Protein AF-A0A382HVD8-F1 (afdb_monomer)

InterPro domains:
  IPR002504 NAD kinase [PF01513] (36-83)
  IPR016064 NAD kinase/diacylglycerol kinase-like domain superfamily [SSF111331] (10-83)
  IPR017438 Inorganic polyphosphate/ATP-NAD kinase, N-terminal [G3DSA:3.40.50.10330] (1-84)

Foldseek 3Di:
DEDPPDPVLVVLLVVVCVVCVVVPDDDDDQPALVVQPPDQEAEFEAAPVSQVVVVVSVVPPPHYYAAEHPDPDHPPHDHYSVRD

Solvent-accessible surface area (backbone atoms only — not comparable to full-atom values): 5018 Å² total; per-residue (Å²): 57,69,49,87,92,36,68,69,49,52,55,49,49,52,54,52,43,53,51,43,41,75,75,69,45,92,72,79,84,54,85,49,54,83,64,48,68,95,49,83,62,43,59,17,38,26,50,46,72,31,42,54,50,45,55,59,33,37,72,83,55,96,49,52,75,48,27,32,28,79,70,80,91,46,95,67,36,79,40,51,74,90,78,114

pLDDT: mean 82.86, std 12.91, range [52.81, 96.0]

Mean predicted aligned error: 6.37 Å

Organism: NCBI:txid408172

Nearest PDB structures (foldseek):
  1u0t-assembly1_B-2  TM=8.541E-01  e=1.411E-04  Mycobacterium tuberculosis
  4hao-assembly2_B  TM=8.423E-01  e=8.956E-04  Yersinia pestis CO92
  7qvs-assembly1_B-2  TM=8.664E-01  e=2.334E-03  Pseudomonas aeruginosa
  2an1-assembly3_C  TM=7.644E-01  e=3.287E-03  Salmonella enterica subsp. enterica serovar Typhimurium str. LT2
  2an1-assembly3_A  TM=8.366E-01  e=7.472E-03  Salmonella enterica subsp. enterica serovar Typhimurium str. LT2

Sequence (84 aa):
VVHEGREAAVVQADALGARLSSEGHEVRWLTDPGGADDLDLVVSLGGDGSILRAVNLLDGRPVPVLGVNFGQLGYLTSCEPEDV

Structure (mmCIF, N/CA/C/O backbone):
data_AF-A0A382HVD8-F1
#
_entry.id   AF-A0A382HVD8-F1
#
loop_
_atom_site.group_PDB
_atom_site.id
_atom_site.type_symbol
_atom_site.label_atom_id
_atom_site.label_alt_id
_atom_site.label_comp_id
_atom_site.label_asym_id
_atom_site.label_entity_id
_atom_site.label_seq_id
_atom_site.pdbx_PDB_ins_code
_atom_site.Cartn_x
_atom_site.Cartn_y
_atom_site.Cartn_z
_atom_site.occupancy
_atom_site.B_iso_or_equiv
_atom_site.auth_seq_id
_atom_site.auth_comp_id
_atom_site.auth_asym_id
_atom_site.auth_atom_id
_atom_site.pdbx_PDB_model_num
ATOM 1 N N . VAL A 1 1 ? -0.609 1.790 -3.829 1.00 72.31 1 VAL A N 1
ATOM 2 C CA . VAL A 1 1 ? -0.147 3.106 -4.356 1.00 72.31 1 VAL A CA 1
ATOM 3 C C . VAL A 1 1 ? 1.046 2.865 -5.260 1.00 72.31 1 VAL A C 1
ATOM 5 O O . VAL A 1 1 ? 1.933 2.124 -4.853 1.00 72.31 1 VAL A O 1
ATOM 8 N N . VAL A 1 2 ? 1.067 3.432 -6.468 1.00 71.31 2 VAL A N 1
ATOM 9 C CA . VAL A 1 2 ? 2.155 3.209 -7.438 1.00 71.31 2 VAL A CA 1
ATOM 10 C C . VAL A 1 2 ? 2.597 4.530 -8.043 1.00 71.31 2 VAL A C 1
ATOM 12 O O . VAL A 1 2 ? 1.790 5.437 -8.250 1.00 71.31 2 VAL A O 1
ATOM 15 N N . HIS A 1 3 ? 3.893 4.646 -8.309 1.00 69.31 3 HIS A N 1
ATOM 16 C CA . HIS A 1 3 ? 4.445 5.775 -9.040 1.00 69.31 3 HIS A CA 1
ATOM 17 C C . HIS A 1 3 ? 4.223 5.609 -10.554 1.00 69.31 3 HIS A C 1
ATOM 19 O O . HIS A 1 3 ? 4.819 4.737 -11.182 1.00 69.31 3 HIS A O 1
ATOM 25 N N . GLU A 1 4 ? 3.428 6.497 -11.153 1.00 59.22 4 GLU A N 1
ATOM 26 C CA . GLU A 1 4 ? 2.982 6.451 -12.562 1.00 59.22 4 GLU A CA 1
ATOM 27 C C . GLU A 1 4 ? 4.125 6.494 -13.599 1.00 59.22 4 GLU A C 1
ATOM 29 O O . GLU A 1 4 ? 3.950 6.088 -14.741 1.00 59.22 4 GLU A O 1
ATOM 34 N N . GLY A 1 5 ? 5.323 6.941 -13.211 1.00 59.56 5 GLY A N 1
ATOM 35 C CA . GLY A 1 5 ? 6.480 7.056 -14.111 1.00 59.56 5 GLY A CA 1
ATOM 36 C C . GLY A 1 5 ? 7.238 5.758 -14.437 1.00 59.56 5 GLY A C 1
ATOM 37 O O . GLY A 1 5 ? 8.239 5.833 -15.149 1.00 59.56 5 GLY A O 1
ATOM 38 N N . ARG A 1 6 ? 6.847 4.588 -13.905 1.00 67.12 6 ARG A N 1
ATOM 39 C CA . ARG A 1 6 ? 7.529 3.306 -14.180 1.00 67.12 6 ARG A CA 1
ATOM 40 C C . ARG A 1 6 ? 6.538 2.207 -14.548 1.00 67.12 6 ARG A C 1
ATOM 42 O O . ARG A 1 6 ? 5.921 1.609 -13.675 1.00 67.12 6 ARG A O 1
ATOM 49 N N . GLU A 1 7 ? 6.480 1.887 -15.836 1.00 75.38 7 GLU A N 1
ATOM 50 C CA . GLU A 1 7 ? 5.638 0.825 -16.408 1.00 75.38 7 GLU A CA 1
ATOM 51 C C . GLU A 1 7 ? 5.817 -0.524 -15.688 1.00 75.38 7 GLU A C 1
ATOM 53 O O . GLU A 1 7 ? 4.839 -1.183 -15.349 1.00 75.38 7 GLU A O 1
ATOM 58 N N . ALA A 1 8 ? 7.054 -0.879 -15.321 1.00 74.50 8 ALA A N 1
ATOM 59 C CA . ALA A 1 8 ? 7.345 -2.092 -14.554 1.00 74.50 8 ALA A CA 1
ATOM 60 C C . ALA A 1 8 ? 6.645 -2.138 -13.181 1.00 74.50 8 ALA A C 1
ATOM 62 O O . ALA A 1 8 ? 6.191 -3.200 -12.766 1.00 74.50 8 ALA A O 1
ATOM 63 N N . ALA A 1 9 ? 6.526 -1.001 -12.485 1.00 76.12 9 ALA A N 1
ATOM 64 C CA . ALA A 1 9 ? 5.874 -0.947 -11.176 1.00 76.12 9 ALA A CA 1
ATOM 65 C C . ALA A 1 9 ? 4.354 -1.131 -11.293 1.00 76.12 9 ALA A C 1
ATOM 67 O O . ALA A 1 9 ? 3.750 -1.752 -10.426 1.00 76.12 9 ALA A O 1
ATOM 68 N N . VAL A 1 10 ? 3.746 -0.634 -12.376 1.00 83.00 10 VAL A N 1
ATOM 69 C CA . VAL A 1 10 ? 2.319 -0.843 -12.667 1.00 83.00 10 VAL A CA 1
ATOM 70 C C . VAL A 1 10 ? 2.052 -2.311 -12.990 1.00 83.00 10 VAL A C 1
ATOM 72 O O . VAL A 1 10 ? 1.186 -2.917 -12.369 1.00 83.00 10 VAL A O 1
ATOM 75 N N . VAL A 1 11 ? 2.856 -2.916 -13.870 1.00 85.62 11 VAL A N 1
ATOM 76 C CA . VAL A 1 11 ? 2.725 -4.341 -14.222 1.00 85.62 11 VAL A CA 1
ATOM 77 C C . VAL A 1 11 ? 2.865 -5.239 -12.990 1.00 85.62 11 VAL A C 1
ATOM 79 O O . VAL A 1 11 ? 2.097 -6.185 -12.818 1.00 85.62 11 VAL A O 1
ATOM 82 N N . GLN A 1 12 ? 3.819 -4.942 -12.105 1.00 83.19 12 GLN A N 1
ATOM 83 C CA . GLN A 1 12 ? 3.980 -5.690 -10.858 1.00 83.19 12 GLN A CA 1
ATOM 84 C C . GLN A 1 12 ? 2.829 -5.464 -9.873 1.00 83.19 12 GLN A C 1
ATOM 86 O O . GLN A 1 12 ? 2.421 -6.405 -9.197 1.00 83.19 12 GLN A O 1
ATOM 91 N N . ALA A 1 13 ? 2.266 -4.255 -9.816 1.00 87.56 13 ALA A N 1
ATOM 92 C CA . ALA A 1 13 ? 1.075 -3.978 -9.019 1.00 87.56 13 ALA A CA 1
ATOM 93 C C . ALA A 1 13 ? -0.123 -4.807 -9.469 1.00 87.56 13 ALA A C 1
ATOM 95 O O . ALA A 1 13 ? -0.807 -5.397 -8.634 1.00 87.56 13 ALA A O 1
ATOM 96 N N . ASP A 1 14 ? -0.341 -4.881 -10.781 1.00 89.50 14 ASP A N 1
ATOM 97 C CA . ASP A 1 14 ? -1.417 -5.673 -11.365 1.00 89.50 14 ASP A CA 1
ATOM 98 C C . ASP A 1 14 ? -1.204 -7.167 -11.091 1.00 89.50 14 ASP A C 1
ATOM 100 O O . ASP A 1 14 ? -2.137 -7.860 -10.684 1.00 89.50 14 ASP A O 1
ATOM 104 N N . ALA A 1 15 ? 0.032 -7.660 -11.234 1.00 89.88 15 ALA A N 1
ATOM 105 C CA . ALA A 1 15 ? 0.376 -9.048 -10.929 1.00 89.88 15 ALA A CA 1
ATOM 106 C C . ALA A 1 15 ? 0.156 -9.394 -9.445 1.00 89.88 15 ALA A C 1
ATOM 108 O O . ALA A 1 15 ? -0.455 -10.420 -9.131 1.00 89.88 15 ALA A O 1
ATOM 109 N N . LEU A 1 16 ? 0.602 -8.526 -8.531 1.00 89.75 16 LEU A N 1
ATOM 110 C CA . LEU A 1 16 ? 0.389 -8.690 -7.093 1.00 89.75 16 LEU A CA 1
ATOM 111 C C . LEU A 1 16 ? -1.104 -8.646 -6.747 1.00 89.75 16 LEU A C 1
ATOM 113 O O . LEU A 1 16 ? -1.588 -9.497 -6.003 1.00 89.75 16 LEU A O 1
ATOM 117 N N . GLY A 1 17 ? -1.844 -7.691 -7.313 1.00 91.69 17 GLY A N 1
ATOM 118 C CA . GLY A 1 17 ? -3.281 -7.566 -7.098 1.00 91.69 17 GLY A CA 1
ATOM 119 C C . GLY A 1 17 ? -4.053 -8.791 -7.584 1.00 91.69 17 GLY A C 1
ATOM 120 O O . GLY A 1 17 ? -4.936 -9.278 -6.877 1.00 91.69 17 GLY A O 1
ATOM 121 N N . ALA A 1 18 ? -3.676 -9.345 -8.739 1.00 92.69 18 ALA A N 1
ATOM 122 C CA . ALA A 1 18 ? -4.261 -10.577 -9.262 1.00 92.69 18 ALA A CA 1
ATOM 123 C C . ALA A 1 18 ? -3.976 -11.789 -8.358 1.00 92.69 18 ALA A C 1
ATOM 125 O O . ALA A 1 18 ? -4.884 -12.590 -8.124 1.00 92.69 18 ALA A O 1
ATOM 126 N N . ARG A 1 19 ? -2.752 -11.912 -7.820 1.00 93.50 19 ARG A N 1
ATOM 127 C CA . ARG A 1 19 ? -2.382 -12.990 -6.883 1.00 93.50 19 ARG A CA 1
ATOM 128 C C . ARG A 1 19 ? -3.154 -12.889 -5.568 1.00 93.50 19 ARG A C 1
ATOM 130 O O . ARG A 1 19 ? -3.772 -13.856 -5.149 1.00 93.50 19 ARG A O 1
ATOM 137 N N . LEU A 1 20 ? -3.186 -11.710 -4.954 1.00 93.69 20 LEU A N 1
ATOM 138 C CA . LEU A 1 20 ? -3.931 -11.494 -3.710 1.00 93.69 20 LEU A CA 1
ATOM 139 C C . LEU A 1 20 ? -5.435 -11.747 -3.899 1.00 93.69 20 LEU A C 1
ATOM 141 O O . LEU A 1 20 ? -6.074 -12.368 -3.052 1.00 93.69 20 LEU A O 1
ATOM 145 N N . SER A 1 21 ? -5.991 -11.339 -5.043 1.00 94.75 21 SER A N 1
ATOM 146 C CA . SER A 1 21 ? -7.398 -11.600 -5.366 1.00 94.75 21 SER A CA 1
ATOM 147 C C . SER A 1 21 ? -7.688 -13.092 -5.548 1.00 94.75 21 SER A C 1
ATOM 149 O O . SER A 1 21 ? -8.740 -13.565 -5.120 1.00 94.75 21 SER A O 1
ATOM 151 N N . SER A 1 22 ? -6.773 -13.860 -6.157 1.00 95.31 22 SER A N 1
ATOM 152 C CA . SER A 1 22 ? -6.946 -15.313 -6.312 1.00 95.31 22 SER A CA 1
ATOM 153 C C . SER A 1 22 ? -6.818 -16.073 -4.987 1.00 95.31 22 SER A C 1
ATOM 155 O O . SER A 1 22 ? -7.423 -17.133 -4.834 1.00 95.31 22 SER A O 1
ATOM 157 N N . GLU A 1 23 ? -6.104 -15.501 -4.018 1.00 96.00 23 GLU A N 1
ATOM 158 C CA . GLU A 1 23 ? -6.023 -15.969 -2.630 1.00 96.00 23 GLU A CA 1
ATOM 159 C C . GLU A 1 23 ? -7.232 -15.534 -1.773 1.00 96.00 23 GLU A C 1
ATOM 161 O O . GLU A 1 23 ? -7.385 -15.993 -0.642 1.00 96.00 23 GLU A O 1
ATOM 166 N N . GLY A 1 24 ? -8.140 -14.718 -2.326 1.00 95.56 24 GLY A N 1
ATOM 167 C CA . GLY A 1 24 ? -9.400 -14.317 -1.691 1.00 95.56 24 GLY A CA 1
ATOM 168 C C . GLY A 1 24 ? -9.368 -12.966 -0.972 1.00 95.56 24 GLY A C 1
ATOM 169 O O . GLY A 1 24 ? -10.299 -12.662 -0.227 1.00 95.56 24 GLY A O 1
ATOM 170 N N . HIS A 1 25 ? -8.332 -12.152 -1.183 1.00 95.25 25 HIS A N 1
ATOM 171 C CA . HIS A 1 25 ? -8.231 -10.809 -0.614 1.00 95.25 25 HIS A CA 1
ATOM 172 C C . HIS A 1 25 ? -8.916 -9.758 -1.499 1.00 95.25 25 HIS A C 1
ATOM 174 O O . HIS A 1 25 ? -8.798 -9.788 -2.724 1.00 95.25 25 HIS A O 1
ATOM 180 N N . GLU A 1 26 ? -9.594 -8.784 -0.885 1.00 94.62 26 GLU A N 1
ATOM 181 C CA . GLU A 1 26 ? -10.079 -7.602 -1.602 1.00 94.62 26 GLU A CA 1
ATOM 182 C C . GLU A 1 26 ? -8.900 -6.671 -1.906 1.00 94.62 26 GLU A C 1
ATOM 184 O O . GLU A 1 26 ? -8.189 -6.226 -1.005 1.00 94.62 26 GLU A O 1
ATOM 189 N N . VAL A 1 27 ? -8.688 -6.367 -3.187 1.00 94.31 27 VAL A N 1
ATOM 190 C CA . VAL A 1 27 ? -7.624 -5.463 -3.630 1.00 94.31 27 VAL A CA 1
ATOM 191 C C . VAL A 1 27 ? -8.235 -4.274 -4.346 1.00 94.31 27 VAL A C 1
ATOM 193 O O . VAL A 1 27 ? -9.034 -4.427 -5.270 1.00 94.31 27 VAL A O 1
ATOM 196 N N . ARG A 1 28 ? -7.803 -3.071 -3.964 1.00 93.00 28 ARG A N 1
ATOM 197 C CA . ARG A 1 28 ? -8.193 -1.836 -4.641 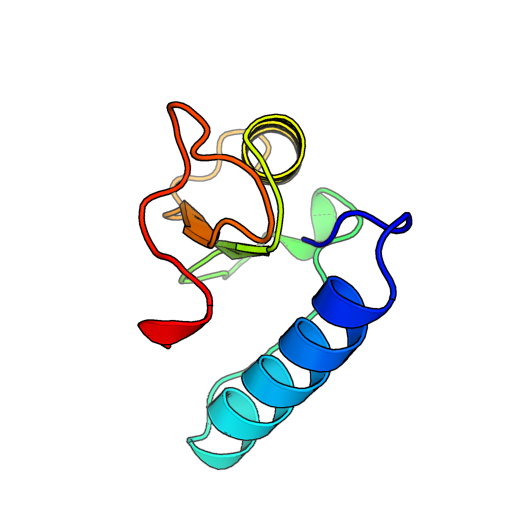1.00 93.00 28 ARG A CA 1
ATOM 198 C C . ARG A 1 28 ? -7.053 -0.836 -4.727 1.00 93.00 28 ARG A C 1
ATOM 200 O O . ARG A 1 28 ? -6.133 -0.813 -3.910 1.00 93.00 28 ARG A O 1
ATOM 207 N N . TRP A 1 29 ? -7.144 0.023 -5.731 1.00 91.69 29 TRP A N 1
ATOM 208 C CA . TRP A 1 29 ? -6.215 1.123 -5.923 1.00 91.69 29 TRP A CA 1
ATOM 209 C C . TRP A 1 29 ? -6.551 2.271 -4.976 1.00 91.69 29 TRP A C 1
ATOM 211 O O . TRP A 1 29 ? -7.639 2.833 -5.031 1.00 91.69 29 TRP A O 1
ATOM 221 N N . LEU A 1 30 ? -5.596 2.640 -4.122 1.00 91.12 30 LEU A N 1
ATOM 222 C CA . LEU A 1 30 ? -5.736 3.800 -3.248 1.00 91.12 30 LEU A CA 1
ATOM 223 C C . LEU A 1 30 ? -5.284 5.067 -3.988 1.00 91.12 30 LEU A C 1
ATOM 225 O O . LEU A 1 30 ? -4.082 5.309 -4.137 1.00 91.12 30 LEU A O 1
ATOM 229 N N . THR A 1 31 ? -6.248 5.847 -4.478 1.00 88.69 31 THR A N 1
ATOM 230 C CA . THR A 1 31 ? -6.025 7.091 -5.243 1.00 88.69 31 THR A CA 1
ATOM 231 C C . THR A 1 31 ? -6.338 8.356 -4.457 1.00 88.69 31 THR A C 1
ATOM 233 O O . THR A 1 31 ? -5.733 9.398 -4.711 1.00 88.69 31 THR A O 1
ATOM 236 N N . ASP A 1 32 ? -7.246 8.258 -3.493 1.00 90.19 32 ASP A N 1
ATOM 237 C CA . ASP A 1 32 ? -7.723 9.348 -2.653 1.00 90.19 32 ASP A CA 1
ATOM 238 C C . ASP A 1 32 ? -7.959 8.853 -1.214 1.00 90.19 32 ASP A C 1
ATOM 240 O O . ASP A 1 32 ? -8.034 7.641 -0.984 1.00 90.19 32 ASP A O 1
ATOM 244 N N . PRO A 1 33 ? -8.072 9.766 -0.235 1.00 87.44 33 PRO A N 1
ATOM 245 C CA . PRO A 1 33 ? -8.257 9.379 1.155 1.00 87.44 33 PRO A CA 1
ATOM 246 C C . PRO A 1 33 ? -9.556 8.618 1.436 1.00 87.44 33 PRO A C 1
ATOM 248 O O . PRO A 1 33 ? -9.575 7.844 2.382 1.00 87.44 33 PRO A O 1
ATOM 251 N N . GLY A 1 34 ? -10.634 8.780 0.665 1.00 87.62 34 GLY A N 1
ATOM 252 C CA . GLY A 1 34 ? -11.887 8.049 0.905 1.00 87.62 34 GLY A CA 1
ATOM 253 C C . GLY A 1 34 ? -11.748 6.542 0.669 1.00 87.62 34 GLY A C 1
ATOM 254 O O . GLY A 1 34 ? -12.429 5.743 1.298 1.00 87.62 34 GLY A O 1
ATOM 255 N N . GLY A 1 35 ? -10.798 6.133 -0.175 1.00 85.75 35 GLY A N 1
ATOM 256 C CA . GLY A 1 35 ? -10.513 4.727 -0.456 1.00 85.75 35 GLY A CA 1
ATOM 257 C C . GLY A 1 35 ? -9.688 3.999 0.611 1.00 85.75 35 GLY A C 1
ATOM 258 O O . GLY A 1 35 ? -9.297 2.855 0.372 1.00 85.75 35 GLY A O 1
ATOM 259 N N . ALA A 1 36 ? -9.370 4.629 1.746 1.00 88.06 36 ALA A N 1
ATOM 260 C CA . ALA A 1 36 ? -8.538 4.039 2.804 1.00 88.06 36 ALA A CA 1
ATOM 261 C C . ALA A 1 36 ? -9.323 3.455 3.991 1.00 88.06 36 ALA A C 1
ATOM 263 O O . ALA A 1 36 ? -8.715 2.881 4.894 1.00 88.06 36 ALA A O 1
ATOM 264 N N . ASP A 1 37 ? -10.650 3.563 3.985 1.00 88.12 37 ASP A N 1
ATOM 265 C CA . ASP A 1 37 ? -11.494 2.998 5.043 1.00 88.12 37 ASP A CA 1
ATOM 266 C C . ASP A 1 37 ? -11.511 1.466 4.983 1.00 88.12 37 ASP A C 1
ATOM 268 O O . ASP A 1 37 ? -11.513 0.891 3.902 1.00 88.12 37 ASP A O 1
ATOM 272 N N . ASP A 1 38 ? -11.510 0.787 6.128 1.00 90.06 38 ASP A N 1
ATOM 273 C CA . ASP A 1 38 ? -11.546 -0.685 6.201 1.00 90.06 38 ASP A CA 1
ATOM 274 C C . ASP A 1 38 ? -10.382 -1.404 5.481 1.00 90.06 38 ASP A C 1
ATOM 276 O O . ASP A 1 38 ? -10.511 -2.553 5.068 1.00 90.06 38 ASP A O 1
ATOM 280 N N . LEU A 1 39 ? -9.229 -0.743 5.315 1.00 94.19 39 LEU A N 1
ATOM 281 C CA . LEU A 1 39 ? -8.018 -1.398 4.817 1.00 94.19 39 LEU A CA 1
ATOM 282 C C . LEU A 1 39 ? -7.245 -2.079 5.951 1.00 94.19 39 LEU A C 1
ATOM 284 O O . LEU A 1 39 ? -6.904 -1.442 6.946 1.00 94.19 39 LEU A O 1
ATOM 288 N N . ASP A 1 40 ? -6.859 -3.336 5.736 1.00 95.44 40 ASP A N 1
ATOM 289 C CA . ASP A 1 40 ? -5.960 -4.068 6.639 1.00 95.44 40 ASP A CA 1
ATOM 290 C C . ASP A 1 40 ? -4.476 -3.763 6.374 1.00 95.44 40 ASP A C 1
ATOM 292 O O . ASP A 1 40 ? -3.633 -3.885 7.263 1.00 95.44 40 ASP A O 1
ATOM 296 N N . LEU A 1 41 ? -4.141 -3.383 5.135 1.00 94.44 41 LEU A N 1
ATOM 297 C CA . LEU A 1 41 ? -2.776 -3.140 4.675 1.00 94.44 41 LEU A CA 1
ATOM 298 C C . LEU A 1 41 ? -2.769 -2.212 3.457 1.00 94.44 41 LEU A C 1
ATOM 300 O O . LEU A 1 41 ? -3.550 -2.386 2.522 1.00 94.44 41 LEU A O 1
ATOM 304 N N . VAL A 1 42 ? -1.817 -1.278 3.414 1.00 95.06 42 VAL A N 1
ATOM 305 C CA . VAL A 1 42 ? -1.481 -0.543 2.189 1.00 95.06 42 VAL A CA 1
ATOM 306 C C . VAL A 1 42 ? -0.145 -1.021 1.650 1.00 95.06 42 VAL A C 1
ATOM 308 O O . VAL A 1 42 ? 0.880 -0.911 2.317 1.00 95.06 42 VAL A O 1
ATOM 311 N N . VAL A 1 43 ? -0.138 -1.475 0.398 1.00 92.62 43 VAL A N 1
ATOM 312 C CA . VAL A 1 43 ? 1.098 -1.772 -0.329 1.00 92.62 43 VAL A CA 1
ATOM 313 C C . VAL A 1 43 ? 1.465 -0.588 -1.230 1.00 92.62 43 VAL A C 1
ATOM 315 O O . VAL A 1 43 ? 0.673 -0.114 -2.059 1.00 92.62 43 VAL A O 1
ATOM 318 N N . SER A 1 44 ? 2.679 -0.080 -1.049 1.00 90.69 44 SER A N 1
ATOM 319 C CA . SER A 1 44 ? 3.284 0.970 -1.862 1.00 90.69 44 SER A CA 1
ATOM 320 C C . SER A 1 44 ? 4.402 0.372 -2.706 1.00 90.69 44 SER A C 1
ATOM 322 O O . SER A 1 44 ? 5.404 -0.081 -2.160 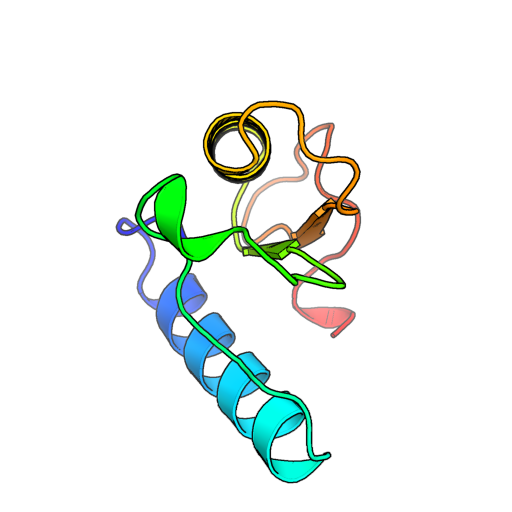1.00 90.69 44 SER A O 1
ATOM 324 N N . LEU A 1 45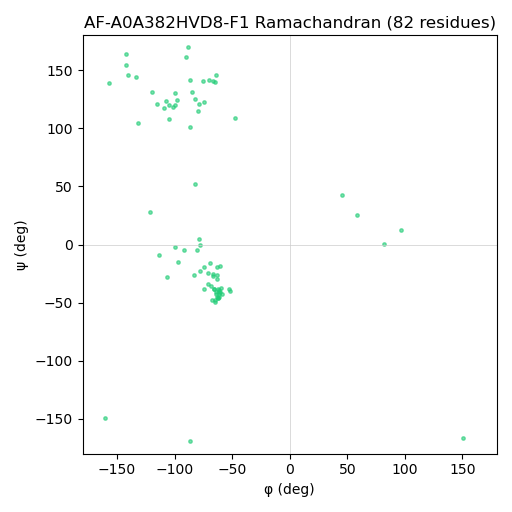 ? 4.258 0.421 -4.029 1.00 87.56 45 LEU A N 1
ATOM 325 C CA . LEU A 1 45 ? 5.271 -0.058 -4.969 1.00 87.56 45 LEU A CA 1
ATOM 326 C C . LEU A 1 45 ? 5.983 1.156 -5.580 1.00 87.56 45 LEU A C 1
ATOM 328 O O . LEU A 1 45 ? 5.400 1.918 -6.360 1.00 87.56 45 LEU A O 1
ATOM 332 N N . GLY A 1 46 ? 7.231 1.374 -5.174 1.00 83.19 46 GLY A N 1
ATOM 333 C CA . GLY A 1 46 ? 8.024 2.546 -5.540 1.00 83.19 46 GLY A CA 1
ATOM 334 C C . GLY A 1 46 ? 9.034 2.923 -4.456 1.00 83.19 46 GLY A C 1
ATOM 335 O O . GLY A 1 46 ? 9.305 2.151 -3.548 1.00 83.19 46 GLY A O 1
ATOM 336 N N . GLY A 1 47 ? 9.607 4.123 -4.550 1.00 81.94 47 GLY A N 1
ATOM 337 C CA . GLY A 1 47 ? 10.542 4.637 -3.539 1.00 81.94 47 GLY A CA 1
ATOM 338 C C . GLY A 1 47 ? 9.855 5.345 -2.364 1.00 81.94 47 GLY A C 1
ATOM 339 O O . GLY A 1 47 ? 8.627 5.369 -2.256 1.00 81.94 47 GLY A O 1
ATOM 340 N N . ASP A 1 48 ? 10.652 6.030 -1.544 1.00 83.88 48 ASP A N 1
ATOM 341 C CA . ASP A 1 48 ? 10.207 6.757 -0.343 1.00 83.88 48 ASP A CA 1
ATOM 342 C C . ASP A 1 48 ? 9.059 7.747 -0.619 1.00 83.88 48 ASP A C 1
ATOM 344 O O . ASP A 1 48 ? 8.107 7.833 0.151 1.00 83.88 48 ASP A O 1
ATOM 348 N N . GLY A 1 49 ? 9.077 8.444 -1.762 1.00 86.25 49 GLY A N 1
ATOM 349 C CA . GLY A 1 49 ? 7.989 9.352 -2.149 1.00 86.25 49 GLY A CA 1
ATOM 350 C C . GLY A 1 49 ? 6.638 8.650 -2.355 1.00 86.25 49 GLY A C 1
ATOM 351 O O . GLY A 1 49 ? 5.591 9.237 -2.090 1.00 86.25 49 GLY A O 1
ATOM 352 N N . SER A 1 50 ? 6.645 7.381 -2.776 1.00 87.69 50 SER A N 1
ATOM 353 C CA . SER A 1 50 ? 5.416 6.579 -2.909 1.00 87.69 50 SER A CA 1
ATOM 354 C C . SER A 1 50 ? 4.891 6.145 -1.544 1.00 87.69 50 SER A C 1
ATOM 356 O O . SER A 1 50 ? 3.686 6.209 -1.308 1.00 87.69 50 SER A O 1
ATOM 358 N N . ILE A 1 51 ? 5.797 5.803 -0.622 1.00 89.12 51 ILE A N 1
ATOM 359 C CA . ILE A 1 51 ? 5.457 5.464 0.764 1.00 89.12 51 ILE A CA 1
ATOM 360 C C . ILE A 1 51 ? 4.867 6.683 1.473 1.00 89.12 51 ILE A C 1
ATOM 362 O O . ILE A 1 51 ? 3.798 6.588 2.068 1.00 89.12 51 ILE A O 1
ATOM 366 N N . LEU A 1 52 ? 5.499 7.853 1.355 1.00 90.94 52 LEU A N 1
ATOM 367 C CA . LEU A 1 52 ? 4.978 9.093 1.934 1.00 90.94 52 LEU A CA 1
ATOM 368 C C . LEU A 1 52 ? 3.617 9.474 1.336 1.00 90.94 52 LEU A C 1
ATOM 370 O O . LEU A 1 52 ? 2.725 9.890 2.072 1.00 90.94 52 LEU A O 1
ATOM 374 N N . ARG A 1 53 ? 3.416 9.272 0.024 1.00 90.56 53 ARG A N 1
ATOM 375 C CA . ARG A 1 53 ? 2.098 9.443 -0.610 1.00 90.56 53 ARG A CA 1
ATOM 376 C C . ARG A 1 53 ? 1.065 8.479 -0.021 1.00 90.56 53 ARG A C 1
ATOM 378 O O . ARG A 1 53 ? -0.053 8.905 0.244 1.00 90.56 53 ARG A O 1
ATOM 385 N N . ALA A 1 54 ? 1.425 7.215 0.200 1.00 92.19 54 ALA A N 1
ATOM 386 C CA . ALA A 1 54 ? 0.547 6.227 0.824 1.00 92.19 54 ALA A CA 1
ATOM 387 C C . ALA A 1 54 ? 0.170 6.616 2.261 1.00 92.19 54 ALA A C 1
ATOM 389 O O . ALA A 1 54 ? -1.010 6.620 2.595 1.00 92.19 54 ALA A O 1
ATOM 390 N N . VAL A 1 55 ? 1.143 7.036 3.072 1.00 92.94 55 VAL A N 1
ATOM 391 C CA . VAL A 1 55 ? 0.905 7.541 4.435 1.00 92.94 55 VAL A CA 1
ATOM 392 C C . VAL A 1 55 ? -0.002 8.774 4.421 1.00 92.94 55 VAL A C 1
ATOM 394 O O . VAL A 1 55 ? -0.910 8.876 5.238 1.00 92.94 55 VAL A O 1
ATOM 397 N N . ASN A 1 56 ? 0.188 9.690 3.469 1.00 93.06 56 ASN A N 1
ATOM 398 C CA . ASN A 1 56 ? -0.675 10.862 3.336 1.00 93.06 56 ASN A CA 1
ATOM 399 C C . ASN A 1 56 ? -2.118 10.487 2.953 1.00 93.06 56 ASN A C 1
ATOM 401 O O . ASN A 1 56 ? -3.063 11.078 3.461 1.00 93.06 56 ASN A O 1
ATOM 405 N N . LEU A 1 57 ? -2.300 9.487 2.083 1.00 94.19 57 LEU A N 1
ATOM 406 C CA . LEU A 1 57 ? -3.624 8.974 1.712 1.00 94.19 57 LEU A CA 1
ATOM 407 C C . LEU A 1 57 ? -4.338 8.290 2.884 1.00 94.19 57 LEU A C 1
ATOM 409 O O . LEU A 1 57 ? -5.564 8.300 2.934 1.00 94.19 57 LEU A O 1
ATOM 413 N N . LEU A 1 58 ? -3.592 7.745 3.847 1.00 94.06 58 LEU A N 1
ATOM 414 C CA . LEU A 1 58 ? -4.172 7.180 5.062 1.00 94.06 58 LEU A CA 1
ATOM 415 C C . LEU A 1 58 ? -4.781 8.230 5.991 1.00 94.06 58 LEU A C 1
ATOM 417 O O . LEU A 1 58 ? -5.578 7.845 6.834 1.00 94.06 58 LEU A O 1
ATOM 421 N N . ASP A 1 59 ? -4.487 9.524 5.847 1.00 92.69 59 ASP A N 1
ATOM 422 C CA . ASP A 1 59 ? -5.124 10.608 6.621 1.00 92.69 59 ASP A CA 1
ATOM 423 C C . ASP A 1 59 ? -5.232 10.315 8.139 1.00 92.69 59 ASP A C 1
ATOM 425 O O . ASP A 1 59 ? -6.269 10.481 8.775 1.00 92.69 59 ASP A O 1
ATOM 429 N N . GLY A 1 60 ? -4.160 9.765 8.721 1.00 90.81 60 GLY A N 1
ATOM 430 C CA . GLY A 1 60 ? -4.089 9.426 10.148 1.00 90.81 60 GLY A CA 1
ATOM 431 C C . GLY A 1 60 ? -4.736 8.098 10.570 1.00 90.81 60 GLY A C 1
ATOM 432 O O . GLY A 1 60 ? -4.679 7.760 11.754 1.00 90.81 60 GLY A O 1
ATOM 433 N N . ARG A 1 61 ? -5.308 7.313 9.647 1.00 93.38 61 ARG A N 1
ATOM 434 C CA . ARG A 1 61 ? -5.828 5.967 9.949 1.00 93.38 61 ARG A CA 1
ATOM 435 C C . ARG A 1 61 ? -4.696 4.999 10.325 1.00 93.38 61 ARG A C 1
ATOM 437 O O . ARG A 1 61 ? -3.635 5.031 9.699 1.00 93.38 61 ARG A O 1
ATOM 444 N N . PRO A 1 62 ? -4.913 4.109 11.312 1.00 93.00 62 PRO A N 1
ATOM 445 C CA . PRO A 1 62 ? -3.885 3.212 11.839 1.00 93.00 62 PRO A CA 1
ATOM 446 C C . PRO A 1 62 ? -3.701 1.957 10.966 1.00 93.00 62 PRO A C 1
ATOM 448 O O . PRO A 1 62 ? -3.760 0.836 11.464 1.00 93.00 62 PRO A O 1
ATOM 451 N N . VAL A 1 63 ? -3.495 2.138 9.661 1.00 95.06 63 VAL A N 1
ATOM 452 C CA . VAL A 1 63 ? -3.302 1.041 8.703 1.00 95.06 63 VAL A CA 1
ATOM 453 C C . VAL A 1 63 ? -1.803 0.869 8.432 1.00 95.06 63 VAL A C 1
ATOM 455 O O . VAL A 1 63 ? -1.123 1.860 8.148 1.00 95.06 63 VAL A O 1
ATOM 458 N N . PRO A 1 64 ? -1.247 -0.352 8.515 1.00 94.06 64 PRO A N 1
ATOM 459 C CA . PRO A 1 64 ? 0.157 -0.583 8.202 1.00 94.06 64 PRO A CA 1
ATOM 460 C C . PRO A 1 64 ? 0.459 -0.299 6.723 1.00 94.06 64 PRO A C 1
ATOM 462 O O . PRO A 1 64 ? -0.358 -0.558 5.837 1.00 94.06 64 PRO A O 1
ATOM 465 N N . VAL A 1 65 ? 1.666 0.206 6.451 1.00 93.00 65 VAL A N 1
ATOM 466 C CA . VAL A 1 65 ? 2.167 0.458 5.092 1.00 93.00 65 VAL A CA 1
ATOM 467 C C . VAL A 1 65 ? 3.365 -0.446 4.820 1.00 93.00 65 VAL A C 1
ATOM 469 O O . VAL A 1 65 ? 4.374 -0.360 5.517 1.00 93.00 65 VAL A O 1
ATOM 472 N N . LEU A 1 66 ? 3.267 -1.279 3.786 1.00 90.56 66 LEU A N 1
ATOM 473 C CA . LEU A 1 66 ? 4.367 -2.080 3.255 1.00 90.56 66 LEU A CA 1
ATOM 474 C C . LEU A 1 66 ? 4.945 -1.393 2.013 1.00 90.56 66 LEU A C 1
ATOM 476 O O . LEU A 1 66 ? 4.238 -1.181 1.027 1.00 90.56 66 LEU 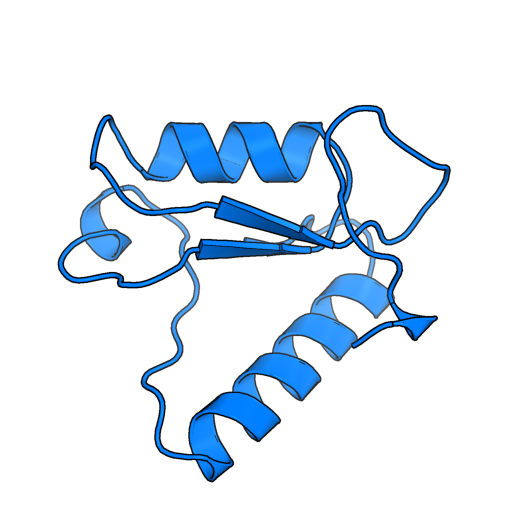A O 1
ATOM 480 N N . GLY A 1 67 ? 6.229 -1.041 2.056 1.00 86.81 67 GLY A N 1
ATOM 481 C CA . GLY A 1 67 ? 6.936 -0.420 0.937 1.00 86.81 67 GLY A CA 1
ATOM 482 C C . GLY A 1 67 ? 7.814 -1.418 0.189 1.00 86.81 67 GLY A C 1
ATOM 483 O O . GLY A 1 67 ? 8.780 -1.918 0.761 1.00 86.81 67 GLY A O 1
ATOM 484 N N . VAL A 1 68 ? 7.534 -1.652 -1.093 1.00 83.12 68 VAL A N 1
ATOM 485 C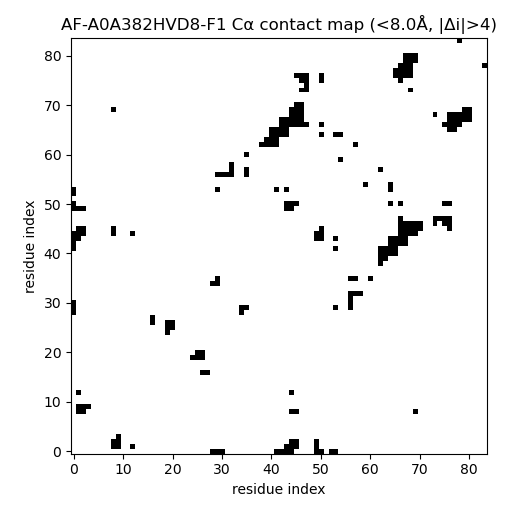 CA . VAL A 1 68 ? 8.378 -2.462 -1.989 1.00 83.12 68 VAL A CA 1
ATOM 486 C C . VAL A 1 68 ? 9.139 -1.524 -2.922 1.00 83.12 68 VAL A C 1
ATOM 488 O O . VAL A 1 68 ? 8.523 -0.753 -3.668 1.00 83.12 68 VAL A O 1
ATOM 491 N N . ASN A 1 69 ? 10.471 -1.562 -2.872 1.00 73.56 69 ASN A N 1
ATOM 492 C CA . ASN A 1 69 ? 11.310 -0.735 -3.732 1.00 73.56 69 ASN A CA 1
ATOM 493 C C . ASN A 1 69 ? 11.336 -1.291 -5.152 1.00 73.56 69 ASN A C 1
ATOM 495 O O . ASN A 1 69 ? 11.471 -2.486 -5.342 1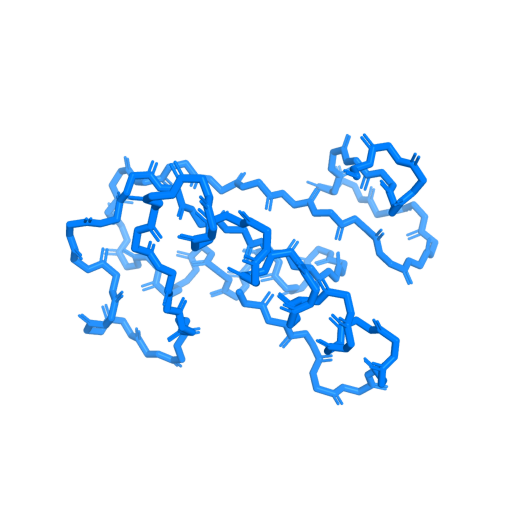.00 73.56 69 ASN A O 1
ATOM 499 N N . PHE A 1 70 ? 11.304 -0.415 -6.152 1.00 65.44 70 PHE A N 1
ATOM 500 C CA . PHE A 1 70 ? 11.459 -0.762 -7.569 1.00 65.44 70 PHE A CA 1
ATOM 501 C C . PHE A 1 70 ? 12.644 -0.032 -8.222 1.00 65.44 70 PHE A C 1
ATOM 503 O O . PHE A 1 70 ? 12.599 0.299 -9.410 1.00 65.44 70 PHE A O 1
ATOM 510 N N . GLY A 1 71 ? 13.677 0.330 -7.453 1.00 61.00 71 GLY A N 1
ATOM 511 C CA . GLY A 1 71 ? 14.804 1.160 -7.894 1.00 61.00 71 GLY A CA 1
ATOM 512 C C . GLY A 1 71 ? 16.047 1.051 -7.007 1.00 61.00 71 GLY A C 1
ATOM 513 O O . GLY A 1 71 ? 16.308 0.005 -6.437 1.00 61.00 71 GLY A O 1
ATOM 514 N N . GLN A 1 72 ? 16.832 2.135 -6.903 1.00 52.81 72 GLN A N 1
ATOM 515 C CA . GLN A 1 72 ? 17.931 2.204 -5.931 1.00 52.81 72 GLN A CA 1
ATOM 516 C C . GLN A 1 72 ? 17.374 2.164 -4.504 1.00 52.81 72 GLN A C 1
ATOM 518 O O . GLN A 1 72 ? 16.358 2.806 -4.226 1.00 52.81 72 GLN A O 1
ATOM 523 N N . LEU A 1 73 ? 18.064 1.439 -3.619 1.00 54.66 73 LEU A N 1
ATOM 524 C CA . LEU A 1 73 ? 17.732 1.295 -2.203 1.00 54.66 73 LEU A CA 1
ATOM 525 C C . LEU 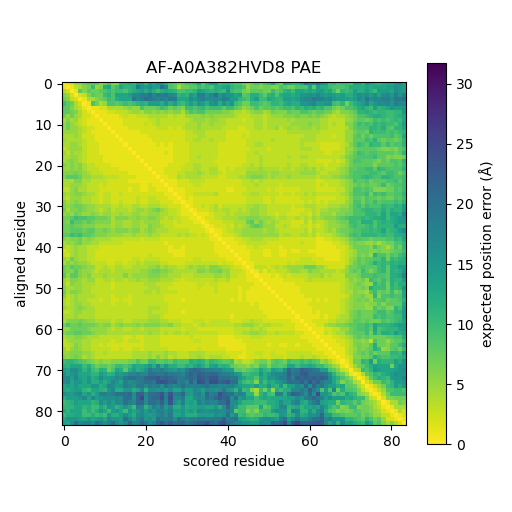A 1 73 ? 17.437 2.672 -1.571 1.00 54.66 73 LEU A C 1
ATOM 527 O O . LEU A 1 73 ? 18.325 3.515 -1.439 1.00 54.66 73 LEU A O 1
ATOM 531 N N . GLY A 1 74 ? 16.163 2.912 -1.263 1.00 56.06 74 GLY A N 1
ATOM 532 C CA . GLY A 1 74 ? 15.674 4.0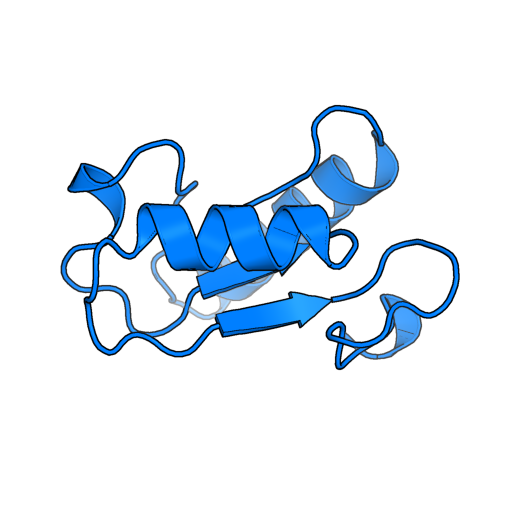65 -0.511 1.00 56.06 74 GLY A CA 1
ATOM 533 C C . GLY A 1 74 ? 15.696 3.754 0.982 1.00 56.06 74 GLY A C 1
ATOM 534 O O . GLY A 1 74 ? 15.911 2.609 1.378 1.00 56.06 74 GLY A O 1
ATOM 535 N N . TYR A 1 75 ? 15.487 4.756 1.829 1.00 61.00 75 TYR A N 1
ATOM 536 C CA . TYR A 1 75 ? 15.624 4.576 3.279 1.00 61.00 75 TYR A CA 1
ATOM 537 C C . TYR A 1 75 ? 14.411 3.872 3.915 1.00 61.00 75 TYR A C 1
ATOM 539 O O . TYR A 1 75 ? 14.540 3.315 5.004 1.00 61.00 75 TYR A O 1
ATOM 547 N N . LEU A 1 76 ? 13.234 3.922 3.271 1.00 63.44 76 LEU A N 1
ATOM 548 C CA . LEU A 1 76 ? 11.955 3.483 3.853 1.00 63.44 76 LEU A CA 1
ATOM 549 C C . LEU A 1 76 ? 11.345 2.250 3.175 1.00 63.44 76 LEU A C 1
ATOM 551 O O . LEU A 1 76 ? 10.357 1.707 3.663 1.00 63.44 76 LEU A O 1
ATOM 555 N N . THR A 1 77 ? 11.895 1.806 2.050 1.00 60.44 77 THR A N 1
ATOM 556 C CA . THR A 1 77 ? 11.428 0.605 1.348 1.00 60.44 77 THR A CA 1
ATOM 557 C C . THR A 1 77 ? 12.018 -0.651 1.983 1.00 60.44 77 THR A C 1
ATOM 559 O O . THR A 1 77 ? 13.238 -0.751 2.093 1.00 60.44 77 THR A O 1
ATOM 562 N N . SER A 1 78 ? 11.175 -1.601 2.385 1.00 63.00 78 SER A N 1
ATOM 563 C CA . SER A 1 78 ? 11.576 -2.761 3.191 1.00 63.00 78 SER A CA 1
ATOM 564 C C . SER A 1 78 ? 11.841 -4.042 2.396 1.00 63.00 78 SER A C 1
ATOM 566 O O . SER A 1 78 ? 12.412 -4.969 2.962 1.00 63.00 78 SER A O 1
ATOM 568 N N . CYS A 1 79 ? 11.409 -4.120 1.131 1.00 61.22 79 CYS A N 1
ATOM 569 C CA . CYS A 1 79 ? 11.522 -5.324 0.294 1.00 61.22 79 CYS A CA 1
ATOM 570 C C . CYS A 1 79 ? 11.885 -4.960 -1.154 1.00 61.22 79 CYS A C 1
ATOM 572 O O . CYS A 1 79 ? 11.435 -3.918 -1.647 1.00 61.22 79 CYS A O 1
ATOM 574 N N . GLU A 1 80 ? 12.659 -5.806 -1.834 1.00 64.69 80 GLU A N 1
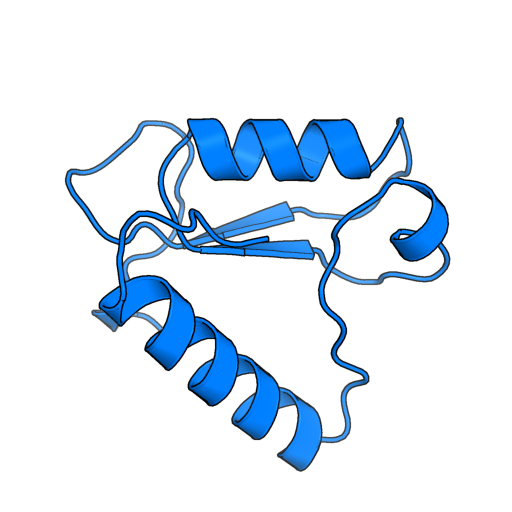ATOM 575 C CA . GLU A 1 80 ? 12.918 -5.701 -3.276 1.00 64.69 80 GLU A CA 1
ATOM 576 C C . GLU A 1 80 ? 11.863 -6.499 -4.070 1.00 64.69 80 GLU A C 1
ATOM 578 O O . GLU A 1 80 ? 11.190 -7.364 -3.507 1.00 64.69 80 GLU A O 1
ATOM 583 N N . PRO A 1 81 ? 11.677 -6.248 -5.382 1.00 62.88 81 PRO A N 1
ATOM 584 C CA . PRO A 1 81 ? 10.702 -6.983 -6.195 1.00 62.88 81 PRO A CA 1
ATOM 585 C C . PRO A 1 81 ? 11.033 -8.474 -6.304 1.00 62.88 81 PRO A C 1
ATOM 587 O O . PRO A 1 81 ? 10.188 -9.274 -6.680 1.00 62.88 81 PRO A O 1
ATOM 590 N N . GLU A 1 82 ? 12.285 -8.827 -6.023 1.00 64.56 82 GLU A N 1
ATOM 591 C CA . GLU A 1 82 ? 12.819 -10.187 -6.033 1.00 64.56 82 GLU A CA 1
ATOM 592 C C . GLU A 1 82 ? 12.344 -11.002 -4.816 1.00 64.56 82 GLU A C 1
ATOM 594 O O . GLU A 1 82 ? 12.361 -12.232 -4.857 1.00 64.56 82 GLU A O 1
ATOM 599 N N . ASP A 1 83 ? 11.894 -10.320 -3.756 1.00 62.03 83 ASP A N 1
ATOM 600 C CA . ASP A 1 83 ? 11.490 -10.914 -2.478 1.00 62.03 83 ASP A CA 1
ATOM 601 C C . ASP A 1 83 ? 9.982 -11.248 -2.394 1.00 62.03 83 ASP A C 1
ATOM 603 O O . ASP A 1 83 ? 9.539 -11.796 -1.380 1.00 62.03 83 ASP A O 1
ATOM 607 N N . VAL A 1 84 ? 9.175 -10.895 -3.411 1.00 58.12 84 VAL A N 1
ATOM 608 C CA . VAL A 1 84 ? 7.689 -10.923 -3.384 1.00 58.12 84 VAL A CA 1
ATOM 609 C C . VAL A 1 84 ? 7.101 -11.772 -4.508 1.00 58.12 84 VAL A C 1
ATOM 611 O O . VAL A 1 84 ? 6.117 -12.511 -4.232 1.00 58.12 84 VAL A O 1
#

Radius of gyration: 12.09 Å; Cα contacts (8 Å, |Δi|>4): 125; chains: 1; bounding box: 30×27×28 Å

Secondary structure (DSSP, 8-state):
-B-TT-HHHHHHHHHHHHHHHHTT-------SGGGGTT-S-EEEESSHHHHHHHHHHTTT----EEEE-SSS--SS--B-GGG-